Protein AF-A0A1C6Z6T3-F1 (afdb_monomer_lite)

pLDDT: mean 79.35, std 15.78, range [32.47, 95.38]

Foldseek 3Di:
DDDPVVCPVVVCVVCLVVVCDVCCDPHLDHDPVCVVVLVVVVVPADQQEEEEAEQCRVVTDPVVVCVVSNHHYDYDYPPPPDDDD

Organism: Hafnia alvei (NCBI:txid569)

Radius of gyration: 15.57 Å; chains: 1; bounding box: 34×36×48 Å

Secondary structure (DSSP, 8-state):
---GGGGHHHHHHHHHHHHHHHHSTTTTPPPTTTHHHHHHHHTTSPTT-EEEEET-TT-TTHHHHHHHTT-EEEEE-TT------

InterPro domains:
  IPR029063 S-adenosyl-L-methionine-dependent methyltransferase superfamily [G3DSA:3.40.50.150] (3-78)
  IPR029063 S-adenosyl-L-methionine-dependent methyltransferase superfamily [SSF53335] (6-77)

Sequence (85 aa):
MTSPADNIIPLYQQNSAFWDSQRNGSQGDLPCSEIPWLERFLALLPANGHILDIGCGTGEPIAGYFIRQGFNVTGFEDQWNENVR

Structure (mmCIF, N/CA/C/O backbone):
data_AF-A0A1C6Z6T3-F1
#
_entry.id   AF-A0A1C6Z6T3-F1
#
loop_
_atom_site.group_PDB
_atom_site.id
_atom_site.type_symbol
_atom_site.label_atom_id
_atom_site.label_alt_id
_atom_site.label_comp_id
_atom_site.label_asym_id
_atom_site.label_entity_id
_atom_site.label_seq_id
_atom_site.pdbx_PDB_ins_code
_atom_site.Cartn_x
_atom_site.Cartn_y
_atom_site.Cartn_z
_atom_site.occupancy
_atom_site.B_iso_or_equiv
_atom_site.auth_seq_id
_atom_site.auth_comp_id
_atom_site.auth_asym_id
_atom_site.auth_atom_id
_atom_site.pdbx_PDB_model_num
ATOM 1 N N . MET 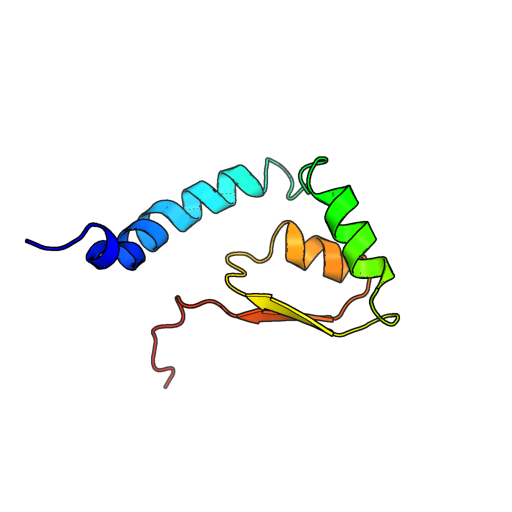A 1 1 ? 5.182 -14.530 -34.003 1.00 53.59 1 MET A N 1
ATOM 2 C CA . MET A 1 1 ? 5.188 -13.151 -33.474 1.00 53.59 1 MET A CA 1
ATOM 3 C C . MET A 1 1 ? 4.868 -13.261 -32.001 1.00 53.59 1 MET A C 1
ATOM 5 O O . MET A 1 1 ? 3.864 -13.889 -31.695 1.00 53.59 1 MET A O 1
ATOM 9 N N . THR A 1 2 ? 5.733 -12.763 -31.122 1.00 68.06 2 THR A N 1
ATOM 10 C CA . THR A 1 2 ? 5.423 -12.668 -29.691 1.00 68.06 2 THR A CA 1
ATOM 11 C C . THR A 1 2 ? 4.373 -11.581 -29.484 1.00 68.06 2 THR A C 1
ATOM 13 O O . THR A 1 2 ? 4.429 -10.517 -30.105 1.00 68.06 2 THR A O 1
ATOM 16 N N . SER A 1 3 ? 3.368 -11.891 -28.676 1.00 82.75 3 SER A N 1
ATOM 17 C CA . SER A 1 3 ? 2.350 -10.941 -28.246 1.00 82.75 3 SER A CA 1
ATOM 18 C C . SER A 1 3 ? 2.984 -9.927 -27.289 1.00 82.75 3 SER A C 1
ATOM 20 O O . SER A 1 3 ? 3.902 -10.290 -26.554 1.00 82.75 3 SER A O 1
ATOM 22 N N . PRO A 1 4 ? 2.488 -8.679 -27.204 1.00 76.00 4 PRO A N 1
ATOM 23 C CA . PRO A 1 4 ? 2.881 -7.757 -26.136 1.00 76.00 4 PRO A CA 1
ATOM 24 C C . PRO A 1 4 ? 2.766 -8.366 -24.727 1.00 76.00 4 PRO A C 1
ATOM 26 O O . PRO A 1 4 ? 3.538 -8.008 -23.842 1.00 76.00 4 PRO A O 1
ATOM 29 N N . ALA A 1 5 ? 1.847 -9.321 -24.534 1.00 81.69 5 ALA A N 1
ATOM 30 C CA . ALA A 1 5 ? 1.685 -10.054 -23.280 1.00 81.69 5 ALA A CA 1
ATOM 31 C C . ALA A 1 5 ? 2.913 -10.905 -22.903 1.00 81.69 5 ALA A C 1
ATOM 33 O O . ALA A 1 5 ? 3.201 -11.057 -21.719 1.00 81.69 5 ALA A O 1
ATOM 34 N N . ASP A 1 6 ? 3.675 -11.400 -23.883 1.00 81.94 6 ASP A N 1
ATOM 35 C CA . ASP A 1 6 ? 4.848 -12.255 -23.641 1.00 81.94 6 ASP A CA 1
ATOM 36 C C . ASP A 1 6 ? 6.013 -11.474 -23.004 1.00 81.94 6 ASP A C 1
ATOM 38 O O . ASP A 1 6 ? 6.913 -12.062 -22.409 1.00 81.94 6 ASP A O 1
ATOM 42 N N . ASN A 1 7 ? 5.983 -10.139 -23.092 1.00 82.06 7 ASN A N 1
ATOM 43 C CA . ASN A 1 7 ? 7.013 -9.239 -22.568 1.00 82.06 7 ASN A CA 1
ATOM 44 C C . ASN A 1 7 ? 6.594 -8.517 -21.279 1.00 82.06 7 ASN A C 1
ATOM 46 O O . ASN A 1 7 ? 7.275 -7.581 -20.856 1.00 82.06 7 ASN A O 1
ATOM 50 N N . ILE A 1 8 ? 5.489 -8.923 -20.648 1.00 82.00 8 ILE A N 1
ATOM 51 C CA . ILE A 1 8 ? 4.942 -8.201 -19.498 1.00 82.00 8 ILE A CA 1
ATOM 52 C C . ILE A 1 8 ? 5.906 -8.226 -18.301 1.00 82.00 8 ILE A C 1
ATOM 54 O O . ILE A 1 8 ? 6.216 -7.174 -17.751 1.00 82.00 8 ILE A O 1
ATOM 58 N N . ILE A 1 9 ? 6.476 -9.388 -17.962 1.00 79.94 9 ILE A N 1
ATOM 59 C CA . ILE A 1 9 ? 7.365 -9.535 -16.796 1.00 79.94 9 ILE A CA 1
ATOM 60 C C . ILE A 1 9 ? 8.635 -8.673 -16.940 1.00 79.94 9 ILE A C 1
ATOM 62 O O . ILE A 1 9 ? 8.879 -7.852 -16.053 1.00 79.94 9 ILE A O 1
ATOM 66 N N . PRO A 1 10 ? 9.408 -8.752 -18.048 1.00 80.81 10 PRO A N 1
ATOM 67 C CA . PRO A 1 10 ? 10.573 -7.885 -18.230 1.00 80.81 10 PRO A CA 1
ATOM 68 C C . PRO A 1 10 ? 10.233 -6.388 -18.216 1.00 80.81 10 PRO A C 1
ATOM 70 O O . PRO A 1 10 ? 11.007 -5.586 -17.698 1.00 80.81 10 PRO A O 1
ATOM 73 N N . LEU A 1 11 ? 9.069 -5.999 -18.751 1.00 82.56 11 LEU A N 1
ATOM 74 C CA . LEU A 1 11 ? 8.626 -4.603 -18.771 1.00 82.56 11 LEU A CA 1
ATOM 75 C C . LEU A 1 11 ? 8.341 -4.062 -17.361 1.00 82.56 11 LEU A C 1
ATOM 77 O O . LEU A 1 11 ? 8.680 -2.912 -17.068 1.00 82.56 11 LEU A O 1
ATOM 81 N N . TYR A 1 12 ? 7.728 -4.873 -16.495 1.00 77.69 12 TYR A N 1
ATOM 82 C CA . TYR A 1 12 ? 7.506 -4.516 -15.092 1.00 77.69 12 TYR A CA 1
ATOM 83 C C . TYR A 1 12 ? 8.828 -4.419 -14.329 1.00 77.69 12 TYR A C 1
ATOM 85 O O . TYR A 1 12 ? 9.061 -3.422 -13.647 1.00 77.69 12 TYR A O 1
ATOM 93 N N . GLN A 1 13 ? 9.721 -5.396 -14.503 1.00 79.31 13 GLN A N 1
ATOM 94 C CA . GLN A 1 13 ? 11.034 -5.413 -13.850 1.00 79.31 13 GLN A CA 1
ATOM 95 C C . GLN A 1 13 ? 11.894 -4.204 -14.230 1.00 79.31 13 GLN A C 1
ATOM 97 O O . GLN A 1 13 ? 12.528 -3.600 -13.372 1.00 79.31 13 GLN A O 1
ATOM 102 N N . GLN A 1 14 ? 11.902 -3.817 -15.508 1.00 82.81 14 GLN A N 1
ATOM 103 C CA . GLN A 1 14 ? 12.711 -2.694 -15.980 1.00 82.81 14 GLN A CA 1
ATOM 104 C C . GLN A 1 14 ? 12.272 -1.351 -15.381 1.00 82.81 14 GLN A C 1
ATOM 106 O O . GLN A 1 14 ? 13.096 -0.452 -15.214 1.00 82.81 14 GLN A O 1
ATOM 111 N N . ASN A 1 15 ? 10.983 -1.200 -15.078 1.00 82.12 15 ASN 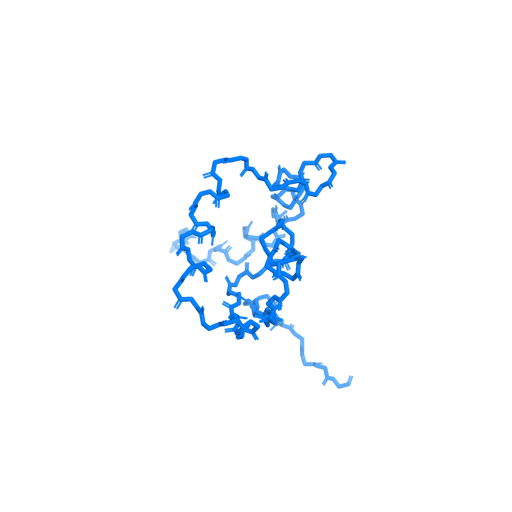A N 1
ATOM 112 C CA . ASN A 1 15 ? 10.413 0.082 -14.677 1.00 82.12 15 ASN A CA 1
ATOM 113 C C . ASN A 1 15 ? 10.060 0.166 -13.186 1.00 82.12 15 ASN A C 1
ATOM 115 O O . ASN A 1 15 ? 9.688 1.250 -12.742 1.00 82.12 15 ASN A O 1
ATOM 119 N N . SER A 1 16 ? 10.161 -0.923 -12.415 1.00 76.69 16 SER A N 1
ATOM 120 C CA . SER A 1 16 ? 9.722 -0.984 -11.008 1.00 76.69 16 SER A CA 1
ATOM 121 C C . SER A 1 16 ? 10.290 0.162 -10.166 1.00 76.69 16 SER A C 1
ATOM 123 O O . SER A 1 16 ? 9.526 0.957 -9.629 1.00 76.69 16 SER A O 1
ATOM 125 N N . ALA A 1 17 ? 11.611 0.355 -10.192 1.00 76.19 17 ALA A N 1
ATOM 126 C CA . ALA A 1 17 ? 12.282 1.421 -9.447 1.00 76.19 17 ALA A CA 1
ATOM 127 C C . ALA A 1 17 ? 11.821 2.836 -9.848 1.00 76.19 17 ALA A C 1
ATOM 129 O O . ALA A 1 17 ? 11.727 3.734 -9.008 1.00 76.19 17 ALA A O 1
ATOM 130 N N . PHE A 1 18 ? 11.517 3.053 -11.133 1.00 81.19 18 PHE A N 1
ATOM 131 C CA . PHE A 1 18 ? 10.976 4.330 -11.596 1.00 81.19 18 PHE A CA 1
ATOM 132 C C . PHE A 1 18 ? 9.568 4.553 -11.035 1.00 81.19 18 PHE A C 1
ATOM 134 O O . PHE A 1 18 ? 9.288 5.624 -10.496 1.00 81.19 18 PHE A O 1
ATOM 141 N N . TRP A 1 19 ? 8.704 3.540 -11.106 1.00 76.44 19 TRP A N 1
ATOM 142 C CA . TRP A 1 19 ? 7.348 3.604 -10.561 1.00 76.44 19 TRP A CA 1
ATOM 143 C C . TRP A 1 19 ? 7.333 3.822 -9.047 1.00 76.44 19 TRP A C 1
ATOM 145 O O . TRP A 1 19 ? 6.582 4.679 -8.578 1.00 76.44 19 TRP A O 1
ATOM 155 N N . ASP A 1 20 ? 8.199 3.130 -8.305 1.00 75.62 20 ASP A N 1
ATOM 156 C CA . ASP A 1 20 ? 8.356 3.313 -6.859 1.00 75.62 20 ASP A CA 1
ATOM 157 C C . ASP A 1 20 ? 8.732 4.760 -6.521 1.00 75.62 20 ASP A C 1
ATOM 159 O O . ASP A 1 20 ? 8.122 5.383 -5.651 1.00 75.62 20 ASP A O 1
ATOM 163 N N . SER A 1 21 ? 9.691 5.340 -7.252 1.00 75.94 21 SER A N 1
ATOM 164 C CA . SER A 1 21 ? 10.141 6.719 -7.014 1.00 75.94 21 SER A CA 1
ATOM 165 C C . SER A 1 21 ? 9.052 7.767 -7.272 1.00 75.94 21 SER A C 1
ATOM 167 O O . SER A 1 21 ? 8.979 8.775 -6.573 1.00 75.94 21 SER A O 1
ATOM 169 N N . GLN A 1 22 ? 8.179 7.523 -8.254 1.00 76.12 22 GLN A N 1
ATOM 170 C CA . GLN A 1 22 ? 7.076 8.424 -8.592 1.00 76.12 22 GLN A CA 1
ATOM 171 C C . GLN A 1 22 ? 5.936 8.330 -7.577 1.00 76.12 22 GLN A C 1
ATOM 173 O O . GLN A 1 22 ? 5.328 9.343 -7.237 1.00 76.12 22 GLN A O 1
ATOM 178 N N . ARG A 1 23 ? 5.635 7.118 -7.094 1.00 73.38 23 ARG A N 1
ATOM 179 C CA . ARG A 1 23 ? 4.525 6.880 -6.161 1.00 73.38 23 ARG A CA 1
ATOM 180 C C . ARG A 1 23 ? 4.852 7.261 -4.723 1.00 73.38 23 ARG A C 1
ATOM 182 O O . ARG A 1 23 ? 3.961 7.735 -4.028 1.00 73.38 23 ARG A O 1
ATOM 189 N N . ASN A 1 24 ? 6.101 7.093 -4.294 1.00 66.25 24 ASN A N 1
ATOM 190 C CA . ASN A 1 24 ? 6.514 7.406 -2.925 1.00 66.25 24 ASN A CA 1
ATOM 191 C C . ASN A 1 24 ? 6.784 8.903 -2.692 1.00 66.25 24 ASN A C 1
ATOM 193 O O . ASN A 1 24 ? 7.002 9.313 -1.554 1.00 66.25 24 ASN A O 1
ATOM 197 N N . GLY A 1 25 ? 6.744 9.742 -3.734 1.00 60.25 25 GLY A N 1
ATOM 198 C CA . GLY A 1 25 ? 7.033 11.173 -3.619 1.00 60.25 25 GLY A CA 1
ATOM 199 C C . GLY A 1 25 ? 8.375 11.460 -2.925 1.00 60.25 25 GLY A C 1
ATOM 200 O O . GLY A 1 25 ? 9.250 10.604 -2.819 1.00 60.25 25 GLY A O 1
ATOM 201 N N . SER A 1 26 ? 8.548 12.681 -2.416 1.00 50.09 26 SER A N 1
ATOM 202 C CA . SER A 1 26 ? 9.780 13.082 -1.715 1.00 50.09 26 SER A CA 1
ATOM 203 C C . SER A 1 26 ? 9.864 12.588 -0.259 1.00 50.09 26 SER A C 1
ATOM 205 O O . SER A 1 26 ? 10.898 12.800 0.372 1.00 50.09 26 SER A O 1
ATOM 207 N N . GLN A 1 27 ? 8.796 11.993 0.297 1.00 50.31 27 GLN A N 1
ATOM 208 C CA . GLN A 1 27 ? 8.683 11.685 1.737 1.00 50.31 27 GLN A CA 1
ATOM 209 C C . GLN A 1 27 ? 7.857 10.432 2.105 1.00 50.31 27 GLN A C 1
ATOM 211 O O . GLN A 1 27 ? 7.596 10.213 3.283 1.00 50.31 27 GLN A O 1
ATOM 216 N N . GLY A 1 28 ? 7.474 9.577 1.151 1.00 56.06 28 GLY A N 1
ATOM 217 C CA . GLY A 1 28 ? 6.625 8.405 1.426 1.00 56.06 28 GLY A CA 1
ATOM 218 C C . GLY A 1 28 ? 5.160 8.759 1.713 1.00 56.06 28 GLY A C 1
ATOM 219 O O . GLY A 1 28 ? 4.427 7.950 2.283 1.00 56.06 28 GLY A O 1
ATOM 220 N N . ASP A 1 29 ? 4.732 9.971 1.349 1.00 61.72 29 ASP A N 1
ATOM 221 C CA . ASP A 1 29 ? 3.372 10.443 1.590 1.00 61.72 29 ASP A CA 1
ATOM 222 C C . ASP A 1 29 ? 2.380 9.794 0.617 1.00 61.72 29 ASP A C 1
ATOM 224 O O . ASP A 1 29 ? 2.580 9.765 -0.599 1.00 61.72 29 ASP A O 1
ATOM 228 N N . LEU A 1 30 ? 1.270 9.301 1.167 1.00 69.88 30 LEU A N 1
ATOM 229 C CA . LEU A 1 30 ? 0.162 8.724 0.411 1.00 69.88 30 LEU A CA 1
ATOM 230 C C . LEU A 1 30 ? -0.476 9.799 -0.489 1.00 69.88 30 LEU A C 1
ATOM 232 O O . LEU A 1 30 ? -0.826 10.872 0.017 1.00 69.88 30 LEU A O 1
ATOM 236 N N . PRO A 1 31 ? -0.723 9.534 -1.783 1.00 69.88 31 PRO A N 1
ATOM 237 C CA . PRO A 1 31 ? -1.485 10.449 -2.621 1.00 69.88 31 PRO A CA 1
ATOM 238 C C . PRO A 1 31 ? -2.847 10.763 -1.988 1.00 69.88 31 PRO A C 1
ATOM 240 O O . PRO A 1 31 ? -3.630 9.856 -1.693 1.00 69.88 31 PRO A O 1
ATOM 243 N N . CYS A 1 32 ? -3.177 12.050 -1.827 1.00 67.31 32 CYS A N 1
ATOM 244 C CA . CYS A 1 32 ? -4.432 12.481 -1.194 1.00 67.31 32 CYS A CA 1
ATOM 245 C C . CYS A 1 32 ? -5.689 11.881 -1.853 1.00 67.31 32 CYS A C 1
ATOM 247 O O . CYS A 1 32 ? -6.726 11.760 -1.208 1.00 67.31 32 CYS A O 1
ATOM 249 N N . SER A 1 33 ? -5.611 11.500 -3.132 1.00 81.06 33 SER A N 1
ATOM 250 C CA . SER A 1 33 ? -6.705 10.859 -3.868 1.00 81.06 33 SER A CA 1
ATOM 251 C C . SER A 1 33 ? -6.969 9.403 -3.467 1.00 81.06 33 SER A C 1
ATOM 253 O O . SER A 1 33 ? -8.080 8.922 -3.677 1.00 81.06 33 SER A O 1
ATOM 255 N N . GLU A 1 34 ? -5.981 8.689 -2.921 1.00 84.12 34 GLU A N 1
ATOM 256 C CA . GLU A 1 34 ? -6.110 7.276 -2.536 1.00 84.12 34 GLU A CA 1
ATOM 257 C C . GLU A 1 34 ? -6.649 7.128 -1.099 1.00 84.12 34 GLU A C 1
ATOM 259 O O . GLU A 1 34 ? -7.423 6.208 -0.834 1.00 84.12 34 GLU A O 1
ATOM 264 N N . ILE A 1 35 ? -6.347 8.082 -0.203 1.00 87.25 35 ILE A N 1
ATOM 265 C CA . ILE A 1 35 ? -6.749 8.062 1.220 1.00 87.25 35 ILE A CA 1
ATOM 266 C C . ILE A 1 35 ? -8.243 7.740 1.432 1.00 87.25 35 ILE A C 1
ATOM 268 O O . ILE A 1 35 ? -8.530 6.812 2.190 1.00 87.25 35 ILE A O 1
ATOM 272 N N . PRO A 1 36 ? -9.214 8.396 0.757 1.00 91.19 36 PRO A N 1
ATOM 273 C CA . PRO A 1 36 ? -10.632 8.144 1.028 1.00 91.19 36 PRO A CA 1
ATOM 274 C C . PRO A 1 36 ? -11.070 6.705 0.732 1.00 91.19 36 PRO A C 1
ATOM 276 O O . PRO A 1 36 ? -12.018 6.201 1.335 1.00 91.19 36 PRO A O 1
ATOM 279 N N . TRP A 1 37 ? -10.407 6.034 -0.212 1.00 92.00 37 TRP A N 1
ATOM 280 C CA . TRP A 1 37 ? -10.698 4.639 -0.538 1.00 92.00 37 TRP A CA 1
ATOM 281 C C . TRP A 1 37 ? -10.128 3.686 0.505 1.00 92.00 37 TRP A C 1
ATOM 283 O O . TRP A 1 37 ? -10.797 2.722 0.875 1.00 92.00 37 TRP A O 1
ATOM 293 N N . LEU A 1 38 ? -8.938 3.984 1.024 1.00 92.06 38 LEU A N 1
ATOM 294 C CA . LEU A 1 38 ? -8.300 3.185 2.066 1.00 92.06 38 LEU A CA 1
ATOM 295 C C . LEU A 1 38 ? -9.056 3.299 3.391 1.00 92.06 38 LEU A C 1
ATOM 297 O O . LEU A 1 38 ? -9.297 2.285 4.035 1.00 92.06 38 LEU A O 1
ATOM 301 N N . GLU A 1 39 ? -9.523 4.493 3.760 1.00 92.81 39 GLU A N 1
ATOM 302 C CA . GLU A 1 39 ? -10.361 4.680 4.953 1.00 92.81 39 GLU A CA 1
ATOM 303 C C . GLU A 1 39 ? -11.673 3.893 4.859 1.00 92.81 39 GLU A C 1
ATOM 305 O O . GLU A 1 39 ? -12.066 3.208 5.804 1.00 92.81 39 GLU A O 1
ATOM 310 N N . ARG A 1 40 ? -12.335 3.936 3.694 1.00 94.81 40 ARG A N 1
ATOM 311 C CA . ARG A 1 40 ? -13.549 3.143 3.442 1.00 94.81 40 ARG A CA 1
ATOM 312 C C . ARG A 1 40 ? -13.284 1.647 3.538 1.00 94.81 40 ARG A C 1
ATOM 314 O O . ARG A 1 40 ? -14.134 0.928 4.049 1.00 94.81 40 ARG A O 1
ATOM 321 N N . PHE A 1 41 ? -12.136 1.186 3.051 1.00 94.62 41 PHE A N 1
ATOM 322 C CA . PHE A 1 41 ? -11.729 -0.209 3.166 1.00 94.62 41 PHE A CA 1
ATOM 323 C C . PHE A 1 41 ? -11.489 -0.608 4.629 1.00 94.62 41 PHE A C 1
ATOM 325 O O . PHE A 1 41 ? -12.063 -1.593 5.088 1.00 94.62 41 PHE A O 1
ATOM 332 N N . LEU A 1 42 ? -10.726 0.187 5.389 1.00 93.81 42 LEU A N 1
ATOM 333 C CA . LEU A 1 42 ? -10.441 -0.083 6.803 1.00 93.81 42 LEU A CA 1
ATOM 334 C C . LEU A 1 42 ? -11.703 -0.091 7.673 1.00 93.81 42 LEU A C 1
ATOM 336 O O . LEU A 1 42 ? -11.797 -0.898 8.594 1.00 93.81 42 LEU A O 1
ATOM 340 N N . ALA A 1 43 ? -12.697 0.744 7.360 1.00 94.44 43 ALA A N 1
ATOM 341 C CA . ALA A 1 43 ? -13.975 0.777 8.074 1.00 94.44 43 ALA A CA 1
ATOM 342 C C . ALA A 1 43 ? -14.777 -0.538 7.980 1.00 94.44 43 ALA A C 1
ATOM 344 O O . ALA A 1 43 ? -15.701 -0.749 8.765 1.00 94.44 43 ALA A O 1
ATOM 345 N N . LEU A 1 44 ? -14.445 -1.416 7.028 1.00 95.38 44 LEU A N 1
ATOM 346 C CA . LEU A 1 44 ? -15.082 -2.724 6.854 1.00 95.38 44 LEU A CA 1
ATOM 347 C C . LEU A 1 44 ? -14.347 -3.852 7.589 1.00 95.38 44 LEU A C 1
ATOM 349 O O . LEU A 1 44 ? -14.863 -4.969 7.661 1.00 95.38 44 LEU A O 1
ATOM 353 N N . LEU A 1 45 ? -13.147 -3.590 8.106 1.00 93.81 45 LEU A N 1
ATOM 354 C CA . LEU A 1 45 ? -12.311 -4.595 8.745 1.00 93.81 45 LEU A CA 1
ATOM 355 C C . LEU A 1 45 ? -12.507 -4.604 10.266 1.00 93.81 45 LEU A C 1
ATOM 357 O O . LEU A 1 45 ? -12.771 -3.563 10.874 1.00 93.81 45 LEU A O 1
ATOM 361 N N . PRO A 1 46 ? -12.338 -5.767 10.921 1.00 92.38 46 PRO A N 1
ATOM 362 C CA . PRO A 1 46 ? -12.201 -5.791 12.368 1.00 92.38 46 PRO A CA 1
ATOM 363 C C . PRO A 1 46 ? -10.957 -4.998 12.786 1.00 92.38 46 PRO A C 1
ATOM 365 O O . PRO A 1 46 ? -9.956 -4.959 12.065 1.00 92.38 46 PRO A O 1
ATOM 368 N N . ALA A 1 47 ? -11.004 -4.401 13.978 1.00 89.81 47 ALA A N 1
ATOM 369 C CA . ALA A 1 47 ? -9.848 -3.720 14.552 1.00 89.81 47 ALA A CA 1
ATOM 370 C C . ALA A 1 47 ? -8.625 -4.655 14.582 1.00 89.81 47 ALA A C 1
ATOM 372 O O . ALA A 1 47 ? -8.742 -5.817 14.974 1.00 89.81 47 ALA A O 1
ATOM 373 N N . ASN A 1 48 ? -7.462 -4.138 14.174 1.00 90.56 48 ASN A N 1
ATOM 374 C CA . ASN A 1 48 ? -6.197 -4.878 14.063 1.00 90.56 48 ASN A CA 1
ATOM 375 C C . ASN A 1 48 ? -6.262 -6.114 13.138 1.00 90.56 48 ASN A C 1
ATOM 377 O O . ASN A 1 48 ? -5.51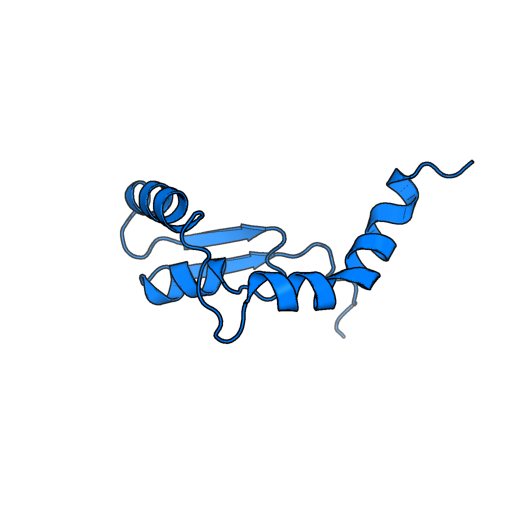1 -7.076 13.320 1.00 90.56 48 ASN A O 1
ATOM 381 N N . GLY A 1 49 ? -7.175 -6.109 12.160 1.00 90.56 49 GLY A N 1
ATOM 382 C CA . GLY A 1 49 ? -7.325 -7.182 11.181 1.00 90.56 49 GLY A CA 1
ATOM 383 C C . GLY A 1 49 ? -6.068 -7.428 10.336 1.00 90.56 49 GLY A C 1
ATOM 384 O O . GLY A 1 49 ? -5.131 -6.626 10.309 1.00 90.56 49 GLY A O 1
ATOM 385 N N . HIS A 1 50 ? -6.068 -8.557 9.626 1.00 94.62 50 HIS A N 1
ATOM 386 C CA . HIS A 1 50 ? -4.994 -8.946 8.714 1.00 94.62 50 HIS A CA 1
ATOM 387 C C . HIS A 1 50 ? -5.358 -8.587 7.268 1.00 94.62 50 HIS A C 1
ATOM 389 O O . HIS A 1 50 ? -6.442 -8.934 6.799 1.00 94.62 50 HIS A O 1
ATOM 395 N N . ILE A 1 51 ? -4.446 -7.913 6.570 1.00 95.06 51 ILE A N 1
ATOM 396 C CA . ILE A 1 51 ? -4.577 -7.470 5.180 1.00 95.06 51 ILE A CA 1
ATOM 397 C C . ILE A 1 51 ? -3.514 -8.190 4.343 1.00 95.06 51 ILE A C 1
ATOM 399 O O . ILE A 1 51 ? -2.343 -8.226 4.719 1.00 95.06 51 ILE A O 1
ATOM 403 N N . LEU A 1 52 ? -3.922 -8.756 3.207 1.00 92.88 52 LEU A N 1
ATOM 404 C CA . LEU A 1 52 ? -3.016 -9.289 2.189 1.00 92.88 52 LEU A CA 1
ATOM 405 C C . LEU A 1 52 ? -2.855 -8.242 1.082 1.00 92.88 52 LEU A C 1
ATOM 407 O O . LEU A 1 52 ? -3.848 -7.840 0.479 1.00 92.88 52 LEU A O 1
ATOM 411 N N . ASP A 1 53 ? -1.620 -7.827 0.825 1.00 90.06 53 ASP A N 1
ATOM 412 C CA . ASP A 1 53 ? -1.248 -6.893 -0.236 1.00 90.06 53 ASP A CA 1
ATOM 413 C C . ASP A 1 53 ? -0.593 -7.660 -1.393 1.00 90.06 53 ASP A C 1
ATOM 415 O O . ASP A 1 53 ? 0.464 -8.266 -1.220 1.00 90.06 53 ASP A O 1
ATOM 419 N N . ILE A 1 54 ? -1.250 -7.694 -2.555 1.00 89.69 54 ILE A N 1
ATOM 420 C CA . ILE A 1 54 ? -0.818 -8.463 -3.733 1.00 89.69 54 ILE A CA 1
ATOM 421 C C . ILE A 1 54 ? -0.233 -7.504 -4.764 1.00 89.69 54 ILE A C 1
ATOM 423 O O . ILE A 1 54 ? -0.872 -6.520 -5.131 1.00 89.69 54 ILE A O 1
ATOM 427 N N . GLY A 1 55 ? 0.955 -7.827 -5.272 1.00 85.25 55 GLY A N 1
ATOM 428 C CA . GLY A 1 55 ? 1.745 -6.893 -6.064 1.00 85.25 55 GLY A CA 1
ATOM 429 C C . GLY A 1 55 ? 2.293 -5.768 -5.188 1.00 85.25 55 GLY A C 1
ATOM 430 O O . GLY A 1 55 ? 2.318 -4.619 -5.620 1.00 85.25 55 GLY A O 1
ATOM 431 N N . CYS A 1 56 ? 2.699 -6.101 -3.957 1.00 83.94 56 CYS A N 1
ATOM 432 C CA . CYS A 1 56 ? 3.032 -5.123 -2.920 1.00 83.94 56 CYS A CA 1
ATOM 433 C C . CYS A 1 56 ? 4.201 -4.195 -3.290 1.00 83.94 56 CYS A C 1
ATOM 435 O O . CYS A 1 56 ? 4.303 -3.095 -2.747 1.00 83.94 56 CYS A O 1
ATOM 437 N N . GLY A 1 57 ? 5.084 -4.616 -4.205 1.00 84.06 57 GLY A N 1
ATOM 438 C CA . GLY A 1 57 ? 6.278 -3.859 -4.580 1.00 84.06 57 GLY A CA 1
ATOM 439 C C . GLY A 1 57 ? 7.086 -3.470 -3.340 1.00 84.06 57 GLY A C 1
ATOM 440 O O . GLY A 1 57 ? 7.378 -4.312 -2.494 1.00 84.06 57 GLY A O 1
ATOM 441 N N . THR A 1 58 ? 7.390 -2.180 -3.184 1.00 81.44 58 THR A N 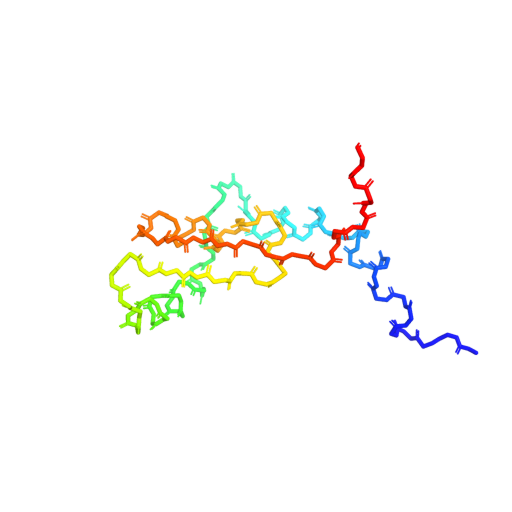1
ATOM 442 C CA . THR A 1 58 ? 8.116 -1.666 -2.007 1.00 81.44 58 THR A CA 1
ATOM 443 C C . THR A 1 58 ? 7.274 -1.569 -0.726 1.00 81.44 58 THR A C 1
ATOM 445 O O . THR A 1 58 ? 7.818 -1.274 0.337 1.00 81.44 58 THR A O 1
ATOM 448 N N . GLY A 1 59 ? 5.959 -1.803 -0.793 1.00 83.44 59 GLY A N 1
ATOM 449 C CA . GLY A 1 59 ? 5.024 -1.700 0.334 1.00 83.44 59 GLY A CA 1
ATOM 450 C C . GLY A 1 59 ? 4.650 -0.264 0.725 1.00 83.44 59 GLY A C 1
ATOM 451 O O . GLY A 1 59 ? 3.699 -0.050 1.476 1.00 83.44 59 GLY A O 1
ATOM 452 N N . GLU A 1 60 ? 5.333 0.747 0.200 1.00 85.88 60 GLU A N 1
ATOM 453 C CA . GLU A 1 60 ? 4.931 2.143 0.353 1.00 85.88 60 GLU A CA 1
ATOM 454 C C . GLU A 1 60 ? 4.258 2.651 -0.941 1.00 85.88 60 GLU A C 1
ATOM 456 O O . GLU A 1 60 ? 4.528 2.152 -2.037 1.00 85.88 60 GLU A O 1
ATOM 461 N N . PRO A 1 61 ? 3.321 3.608 -0.833 1.00 84.56 61 PRO A N 1
ATOM 462 C CA . PRO A 1 61 ? 2.878 4.229 0.414 1.00 84.56 61 PRO A CA 1
ATOM 463 C C . PRO A 1 61 ? 1.725 3.453 1.110 1.00 84.56 61 PRO A C 1
ATOM 465 O O . PRO A 1 61 ? 1.353 3.738 2.250 1.00 84.56 61 PRO A O 1
ATOM 468 N N . ILE A 1 62 ? 1.154 2.440 0.442 1.00 87.56 62 ILE A N 1
ATOM 469 C CA . ILE A 1 62 ? -0.117 1.799 0.829 1.00 87.56 62 ILE A CA 1
ATOM 470 C C . ILE A 1 62 ? -0.002 0.863 2.042 1.00 87.56 62 ILE A C 1
ATOM 472 O O . ILE A 1 62 ? -0.726 1.054 3.023 1.00 87.56 62 ILE A O 1
ATOM 476 N N . ALA A 1 63 ? 0.883 -0.141 2.021 1.00 89.44 63 ALA A N 1
ATOM 477 C CA . ALA A 1 63 ? 1.031 -1.052 3.160 1.00 89.44 63 ALA A CA 1
ATOM 478 C C . ALA A 1 63 ? 1.545 -0.303 4.396 1.00 89.44 63 ALA A C 1
ATOM 480 O O . ALA A 1 63 ? 1.047 -0.520 5.503 1.00 89.44 63 ALA A O 1
ATOM 481 N N . GLY A 1 64 ? 2.461 0.651 4.203 1.00 88.81 64 GLY A N 1
ATOM 482 C CA . GLY A 1 64 ? 2.908 1.553 5.261 1.00 88.81 64 GLY A CA 1
ATOM 483 C C . GLY A 1 64 ? 1.764 2.348 5.891 1.00 88.81 64 GLY A C 1
ATOM 484 O O . GLY A 1 64 ? 1.698 2.457 7.118 1.00 88.81 64 GLY A O 1
ATOM 485 N N . TYR A 1 65 ? 0.812 2.848 5.093 1.00 90.12 65 TYR A N 1
ATOM 486 C CA . TYR A 1 65 ? -0.388 3.504 5.619 1.00 90.12 65 TYR A CA 1
ATOM 487 C C . TYR A 1 65 ? -1.191 2.569 6.531 1.00 90.12 65 TYR A C 1
ATOM 489 O O . TYR A 1 65 ? -1.500 2.948 7.659 1.00 90.12 65 TYR A O 1
ATOM 497 N N . PHE A 1 66 ? -1.475 1.338 6.103 1.00 91.88 66 PHE A N 1
ATOM 498 C CA . PHE A 1 66 ? -2.231 0.380 6.918 1.00 91.88 66 PHE A CA 1
ATOM 499 C C . PHE A 1 66 ? -1.515 -0.002 8.220 1.00 91.88 66 PHE A C 1
ATOM 501 O O . PHE A 1 66 ? -2.153 -0.067 9.273 1.00 91.88 66 PHE A O 1
ATOM 508 N N . ILE A 1 67 ? -0.192 -0.182 8.174 1.00 91.44 67 ILE A N 1
ATOM 509 C CA . ILE A 1 67 ? 0.630 -0.460 9.360 1.00 91.44 67 ILE A CA 1
ATOM 510 C C . ILE A 1 67 ? 0.558 0.710 10.350 1.00 91.44 67 ILE A C 1
ATOM 512 O O . ILE A 1 67 ? 0.352 0.493 11.544 1.00 91.44 67 ILE A O 1
ATOM 516 N N . ARG A 1 68 ? 0.653 1.960 9.870 1.00 91.06 68 ARG A N 1
ATOM 517 C CA . ARG A 1 68 ? 0.511 3.167 10.710 1.00 91.06 68 ARG A CA 1
ATOM 518 C C . ARG A 1 68 ? -0.876 3.280 11.359 1.00 91.06 68 ARG A C 1
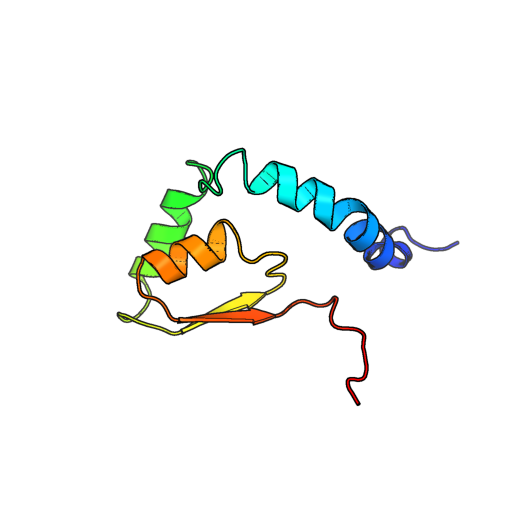ATOM 520 O O . ARG A 1 68 ? -0.983 3.859 12.435 1.00 91.06 68 ARG A O 1
ATOM 527 N N . GLN A 1 69 ? -1.911 2.703 10.746 1.00 90.94 69 GLN A N 1
ATOM 528 C CA . GLN A 1 69 ? -3.269 2.609 11.304 1.00 90.94 69 GLN A CA 1
ATOM 529 C C . GLN A 1 69 ? -3.470 1.404 12.251 1.00 90.94 69 GLN A C 1
ATOM 531 O O . GLN A 1 69 ? -4.563 1.227 12.783 1.00 90.94 69 GLN A O 1
ATOM 536 N N . GLY A 1 70 ? -2.439 0.580 12.485 1.00 93.00 70 GLY A N 1
ATOM 537 C CA . GLY A 1 70 ? -2.471 -0.544 13.433 1.00 93.00 70 GLY A CA 1
ATOM 538 C C . GLY A 1 70 ? -2.893 -1.895 12.843 1.00 93.00 70 GLY A C 1
ATOM 539 O O . GLY A 1 70 ? -3.156 -2.832 13.596 1.00 93.00 70 GLY A O 1
ATOM 540 N N . PHE A 1 71 ? -2.963 -2.023 11.516 1.00 95.31 71 PHE A N 1
ATOM 541 C CA . PHE A 1 71 ? -3.308 -3.284 10.856 1.00 95.31 71 PHE A CA 1
ATOM 542 C C . PHE A 1 71 ? -2.076 -4.152 10.588 1.00 95.31 71 PHE A C 1
ATOM 544 O O . PHE A 1 71 ? -0.966 -3.658 10.390 1.00 95.31 71 PHE A O 1
ATOM 551 N N . ASN A 1 72 ? -2.291 -5.467 10.533 1.00 94.12 72 ASN A N 1
ATOM 552 C CA . ASN A 1 72 ? -1.254 -6.426 10.169 1.00 94.12 72 ASN A CA 1
ATOM 553 C C . ASN A 1 72 ? -1.267 -6.634 8.655 1.00 94.12 72 ASN A C 1
ATOM 555 O O . ASN A 1 72 ? -2.268 -7.110 8.124 1.00 94.12 72 ASN A O 1
ATOM 559 N N . VAL A 1 73 ? -0.1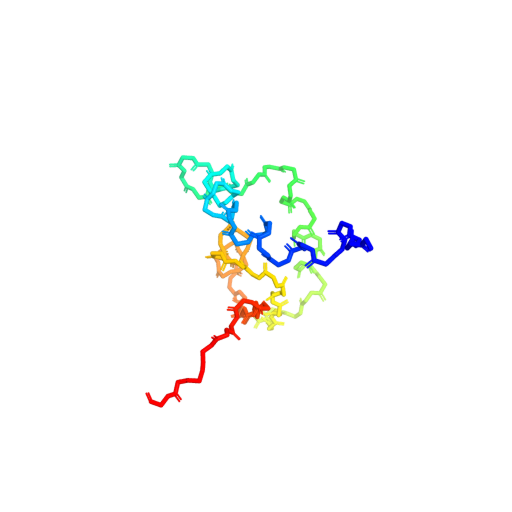70 -6.332 7.962 1.00 94.19 73 VAL A N 1
ATOM 560 C CA . VAL A 1 73 ? -0.088 -6.485 6.500 1.00 94.19 73 VAL A CA 1
ATOM 561 C C . VAL A 1 73 ? 0.874 -7.610 6.127 1.00 94.19 73 VAL A C 1
ATOM 563 O O . VAL A 1 73 ? 1.967 -7.710 6.676 1.00 94.19 73 VAL A O 1
ATOM 566 N N . THR A 1 74 ? 0.465 -8.467 5.194 1.00 93.88 74 THR A N 1
ATOM 567 C CA . THR A 1 74 ? 1.316 -9.469 4.538 1.00 93.88 74 THR A CA 1
ATOM 568 C C . THR A 1 74 ? 1.424 -9.119 3.061 1.00 93.88 74 THR A C 1
ATOM 570 O O . THR A 1 74 ? 0.398 -9.007 2.400 1.00 93.88 74 THR A O 1
ATOM 573 N N . GLY A 1 75 ? 2.642 -8.941 2.554 1.00 89.31 75 GLY A N 1
ATOM 574 C CA . GLY A 1 75 ? 2.894 -8.678 1.137 1.00 89.31 75 GLY A CA 1
ATOM 575 C C . GLY A 1 75 ? 3.140 -9.963 0.351 1.00 89.31 75 GLY A C 1
ATOM 576 O O . GLY A 1 75 ? 3.802 -10.879 0.843 1.00 89.31 75 GLY A O 1
ATOM 577 N N . PHE A 1 76 ? 2.621 -10.022 -0.869 1.00 86.31 76 PHE A N 1
ATOM 578 C CA . PHE A 1 76 ? 2.954 -11.028 -1.868 1.00 86.31 76 PHE A CA 1
ATOM 579 C C . PHE A 1 76 ? 3.259 -10.334 -3.194 1.00 86.31 76 PHE A C 1
ATOM 581 O O . PHE A 1 76 ? 2.481 -9.500 -3.654 1.00 86.31 76 PHE A O 1
ATOM 588 N N . GLU A 1 77 ? 4.363 -10.701 -3.833 1.00 82.38 77 GLU A N 1
ATOM 589 C CA . GLU A 1 77 ? 4.711 -10.224 -5.167 1.00 82.38 77 GLU A CA 1
ATOM 590 C C . GLU A 1 77 ? 5.154 -11.374 -6.069 1.00 82.38 77 GLU A C 1
ATOM 592 O O . GLU A 1 77 ? 5.839 -12.312 -5.664 1.00 82.38 77 GLU A O 1
ATOM 597 N N . ASP A 1 78 ? 4.769 -11.265 -7.331 1.00 68.69 78 ASP A N 1
ATOM 598 C CA . ASP A 1 78 ? 4.960 -12.261 -8.380 1.00 68.69 78 ASP A CA 1
ATOM 599 C C . ASP A 1 78 ? 6.440 -12.387 -8.785 1.00 68.69 78 ASP A C 1
ATOM 601 O O . ASP A 1 78 ? 6.844 -13.349 -9.436 1.00 68.69 78 ASP A O 1
ATOM 605 N N . GLN A 1 79 ? 7.253 -11.390 -8.418 1.00 61.06 79 GLN A N 1
ATOM 606 C CA . GLN A 1 79 ? 8.668 -11.277 -8.776 1.00 61.06 79 GLN A CA 1
ATOM 607 C C . GLN A 1 79 ? 9.592 -12.111 -7.872 1.00 61.06 79 GLN A C 1
ATOM 609 O O . GLN A 1 79 ? 10.808 -12.090 -8.059 1.00 61.06 79 GLN A O 1
ATOM 614 N N . TRP A 1 80 ? 9.037 -12.897 -6.942 1.00 44.34 80 TRP A N 1
ATOM 615 C CA . TRP A 1 80 ? 9.780 -13.889 -6.165 1.00 44.34 80 TRP A CA 1
ATOM 616 C C . TRP A 1 80 ? 10.221 -15.057 -7.054 1.00 44.34 80 TRP A C 1
ATOM 618 O O . TRP A 1 80 ? 9.522 -16.057 -7.213 1.00 44.34 80 TRP A O 1
ATOM 628 N N . ASN A 1 81 ? 11.398 -14.920 -7.659 1.00 42.31 81 ASN A N 1
ATOM 629 C CA . ASN A 1 81 ? 11.956 -15.920 -8.556 1.00 42.31 81 ASN A CA 1
ATOM 630 C C . ASN A 1 81 ? 13.379 -16.305 -8.150 1.00 42.31 81 ASN A C 1
ATOM 632 O O . ASN A 1 81 ? 14.280 -16.268 -8.977 1.00 42.31 81 ASN A O 1
ATOM 636 N N . GLU A 1 82 ? 13.588 -16.707 -6.891 1.00 36.69 82 GLU A N 1
ATOM 637 C CA . GLU A 1 82 ? 14.814 -17.406 -6.497 1.00 36.69 82 GLU A CA 1
ATOM 638 C C . GLU A 1 82 ? 14.521 -18.572 -5.542 1.00 36.69 82 GLU A C 1
ATOM 640 O O . GLU A 1 82 ? 13.885 -18.427 -4.498 1.00 36.69 82 GLU A O 1
ATOM 645 N N . ASN A 1 83 ? 15.021 -19.755 -5.917 1.00 36.38 83 ASN A N 1
ATOM 646 C CA . ASN A 1 83 ? 15.248 -20.859 -4.993 1.00 36.38 83 ASN A CA 1
ATOM 647 C C . ASN A 1 83 ? 16.229 -20.380 -3.916 1.00 36.38 83 ASN A C 1
ATOM 649 O O . ASN A 1 83 ? 17.439 -20.398 -4.138 1.00 36.38 83 ASN A O 1
ATOM 653 N N . VAL A 1 84 ? 15.721 -20.005 -2.747 1.00 34.72 84 VAL A N 1
ATOM 654 C CA . VAL A 1 84 ? 16.559 -19.836 -1.560 1.00 34.72 84 VAL A CA 1
ATOM 655 C C . VAL A 1 84 ? 16.971 -21.232 -1.079 1.00 34.72 84 VAL A C 1
ATOM 657 O O . VAL A 1 84 ? 16.159 -21.981 -0.532 1.00 34.72 84 VAL A O 1
ATOM 660 N N . ARG A 1 85 ? 18.229 -21.598 -1.340 1.00 32.47 85 ARG A N 1
ATOM 661 C CA . ARG A 1 85 ? 18.998 -22.516 -0.492 1.00 32.47 85 ARG A CA 1
ATOM 662 C C . ARG A 1 85 ? 19.881 -21.699 0.432 1.00 32.47 85 ARG A C 1
ATOM 664 O O . ARG A 1 85 ? 20.448 -20.702 -0.063 1.00 32.47 85 ARG A O 1
#